Protein AF-A0A955XE64-F1 (afdb_monomer)

Foldseek 3Di:
DVVDDDPLVVLLVLLVVLCVV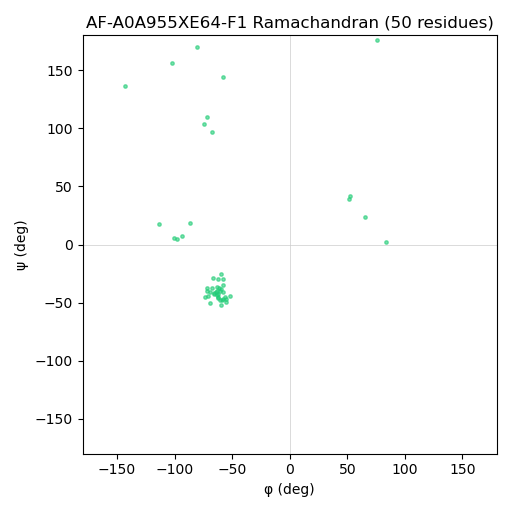VVNPQCSSCVVVVHHSVVSVVSCVVNVVDDD

pLDDT: mean 93.3, std 8.96, range [49.66, 98.0]

Mean predicted aligned error: 3.28 Å

Secondary structure (DSSP, 8-state):
-TT---HHHHHHHHHHHHHHHTTT-HHHHHHHTT--HHHHHHHHHHTT----

Nearest PDB structures (foldseek):
  1etk-assembly1_A  TM=9.351E-01  e=1.169E-02  Escherichia coli
  1fip-assembly1_B  TM=8.868E-01  e=8.523E-03  Escherichia coli
  1ety-assembly1_B  TM=8.512E-01  e=7.052E-03  Escherichia coli
  1etw-assembly1_A  TM=9.367E-01  e=2.493E-02  Escherichia coli
  4l5e-assembly1_A-2  TM=9.346E-01  e=4.401E-02  Aquifex aeolicus VF5

Structure (mmCIF, N/CA/C/O backbone):
data_AF-A0A955XE64-F1
#
_entry.id   AF-A0A955XE64-F1
#
loop_
_atom_site.group_PDB
_atom_site.id
_atom_site.type_symbol
_atom_site.label_atom_id
_atom_site.label_alt_id
_atom_site.label_comp_id
_atom_site.label_asym_id
_atom_site.label_entity_id
_atom_site.label_seq_id
_atom_site.pdbx_PDB_ins_code
_atom_site.Cartn_x
_atom_site.Cartn_y
_atom_site.Cartn_z
_atom_site.occupancy
_atom_site.B_iso_or_equiv
_atom_site.auth_seq_id
_atom_site.auth_comp_id
_atom_site.auth_asym_id
_atom_site.auth_atom_id
_atom_site.pdbx_PDB_model_num
ATOM 1 N N . PRO A 1 1 ? 4.401 -16.457 -15.816 1.00 73.25 1 PRO A N 1
ATOM 2 C CA . PRO A 1 1 ? 3.779 -16.532 -17.163 1.00 73.25 1 PRO A CA 1
ATOM 3 C C . PRO A 1 1 ? 4.852 -16.604 -18.251 1.00 73.25 1 PRO A C 1
ATOM 5 O O . PRO A 1 1 ? 5.926 -16.043 -18.062 1.00 73.25 1 PRO A O 1
ATOM 8 N N . THR A 1 2 ? 4.555 -17.265 -19.371 1.00 80.94 2 THR A N 1
ATOM 9 C CA . THR A 1 2 ? 5.462 -17.435 -20.524 1.00 80.94 2 THR A CA 1
ATOM 10 C C . THR A 1 2 ? 5.899 -16.110 -21.159 1.00 80.94 2 THR A C 1
ATOM 12 O O . THR A 1 2 ? 6.988 -16.047 -21.710 1.00 80.94 2 THR A O 1
ATOM 15 N N . ALA A 1 3 ? 5.098 -15.046 -21.023 1.00 87.12 3 ALA A N 1
ATOM 16 C CA . ALA A 1 3 ? 5.409 -13.690 -21.498 1.00 87.12 3 ALA A CA 1
ATOM 17 C C . ALA A 1 3 ? 5.917 -12.732 -20.395 1.00 87.12 3 ALA A C 1
ATOM 19 O O . ALA A 1 3 ? 6.082 -11.541 -20.640 1.00 87.12 3 ALA A O 1
ATOM 20 N N . GLY A 1 4 ? 6.140 -13.225 -19.171 1.00 90.25 4 GLY A N 1
ATOM 21 C CA . GLY A 1 4 ? 6.434 -12.378 -18.011 1.00 90.25 4 GLY A CA 1
ATOM 22 C C . GLY A 1 4 ? 5.198 -11.666 -17.446 1.00 90.25 4 GLY A C 1
ATOM 23 O O . GLY A 1 4 ? 4.078 -11.826 -17.932 1.00 90.25 4 GLY A O 1
ATOM 24 N N . VAL A 1 5 ? 5.390 -10.943 -16.346 1.00 93.19 5 VAL A N 1
ATOM 25 C CA . VAL A 1 5 ? 4.388 -10.049 -15.756 1.00 93.19 5 VAL A CA 1
ATOM 26 C C . VAL A 1 5 ? 5.109 -8.828 -15.215 1.00 93.19 5 VAL A C 1
ATOM 28 O O . VAL A 1 5 ? 6.147 -8.960 -14.567 1.00 93.19 5 VAL A O 1
ATOM 31 N N . ASP A 1 6 ? 4.549 -7.653 -15.471 1.00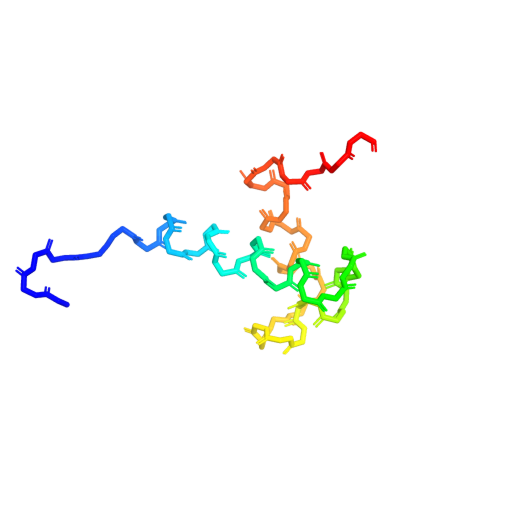 95.12 6 ASP A N 1
ATOM 32 C CA . ASP A 1 6 ? 4.966 -6.444 -14.779 1.00 95.12 6 ASP A CA 1
ATOM 33 C C . ASP A 1 6 ? 4.403 -6.490 -13.353 1.00 95.12 6 ASP A C 1
ATOM 35 O O . ASP A 1 6 ? 3.199 -6.331 -13.122 1.00 95.12 6 ASP A O 1
ATOM 39 N N . LEU A 1 7 ? 5.281 -6.791 -12.396 1.00 95.00 7 LEU A N 1
ATOM 40 C CA . LEU A 1 7 ? 4.913 -6.892 -10.988 1.00 95.00 7 LEU A CA 1
ATOM 41 C C . LEU A 1 7 ? 4.489 -5.542 -10.408 1.00 95.00 7 LEU A C 1
ATOM 43 O O . LEU A 1 7 ? 3.661 -5.521 -9.500 1.00 95.00 7 LEU A O 1
ATOM 47 N N . GLU A 1 8 ? 5.015 -4.433 -10.925 1.00 95.50 8 GLU A N 1
ATOM 48 C CA . GLU A 1 8 ? 4.675 -3.098 -10.448 1.00 95.50 8 GLU A CA 1
ATOM 49 C C . GLU A 1 8 ? 3.268 -2.697 -10.897 1.00 95.50 8 GLU A C 1
ATOM 51 O O . GLU A 1 8 ? 2.460 -2.255 -10.077 1.00 95.50 8 GLU A O 1
ATOM 56 N N . GLU A 1 9 ? 2.928 -2.933 -12.164 1.00 95.88 9 GLU A N 1
ATOM 57 C CA . GLU A 1 9 ? 1.571 -2.689 -12.662 1.00 95.88 9 GLU A CA 1
ATOM 58 C C . GLU A 1 9 ? 0.553 -3.654 -12.032 1.00 95.88 9 GLU A C 1
ATOM 60 O O . GLU A 1 9 ? -0.564 -3.253 -11.686 1.00 95.88 9 GLU A O 1
ATOM 65 N N . LEU A 1 10 ? 0.926 -4.921 -11.815 1.00 96.00 10 LEU A N 1
ATOM 66 C CA . LEU A 1 10 ? 0.082 -5.866 -11.083 1.00 96.00 10 LEU A CA 1
ATOM 67 C C . LEU A 1 10 ? -0.173 -5.382 -9.649 1.00 96.00 10 LEU A C 1
ATOM 69 O O . LEU A 1 10 ? -1.322 -5.357 -9.203 1.00 96.00 10 LEU A O 1
ATOM 73 N N . GLU A 1 11 ? 0.876 -4.965 -8.941 1.00 96.94 11 GLU A N 1
ATOM 74 C CA . GLU A 1 11 ? 0.769 -4.414 -7.591 1.00 96.94 11 GLU A CA 1
ATOM 75 C C . GLU A 1 11 ? -0.144 -3.180 -7.572 1.00 96.94 11 GLU A C 1
ATOM 77 O O . GLU A 1 11 ? -1.074 -3.117 -6.762 1.00 96.94 11 GLU A O 1
ATOM 82 N N . ARG A 1 12 ? 0.045 -2.237 -8.505 1.00 97.56 12 ARG A N 1
ATOM 83 C CA . ARG A 1 12 ? -0.799 -1.042 -8.645 1.00 97.56 12 ARG A CA 1
ATOM 84 C C . ARG A 1 12 ? -2.274 -1.406 -8.813 1.00 97.56 12 ARG A C 1
ATOM 86 O O . ARG A 1 12 ? -3.130 -0.850 -8.119 1.00 97.56 12 ARG A O 1
ATOM 93 N N . ARG A 1 13 ? -2.588 -2.360 -9.695 1.00 97.44 13 ARG A N 1
ATOM 94 C CA . ARG A 1 13 ? -3.967 -2.827 -9.929 1.00 97.44 13 ARG A CA 1
ATOM 95 C C . ARG A 1 13 ? -4.585 -3.446 -8.684 1.00 97.44 13 ARG A C 1
ATOM 97 O O . ARG A 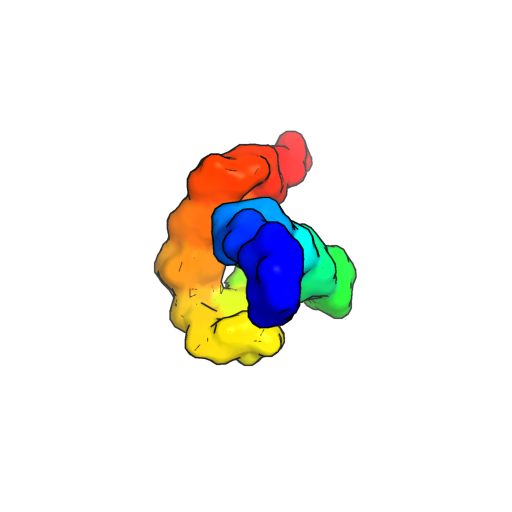1 13 ? -5.743 -3.161 -8.383 1.00 97.44 13 ARG A O 1
ATOM 104 N N . LEU A 1 14 ? -3.835 -4.264 -7.950 1.00 97.81 14 LEU A N 1
ATOM 105 C CA . LEU A 1 14 ? -4.321 -4.885 -6.716 1.00 97.81 14 LEU A CA 1
ATOM 106 C C . LEU A 1 14 ? -4.622 -3.839 -5.637 1.00 97.81 14 LEU A C 1
ATOM 108 O O . LEU A 1 14 ? -5.662 -3.921 -4.982 1.00 97.81 14 LEU A O 1
ATOM 112 N N . VAL A 1 15 ? -3.767 -2.822 -5.497 1.00 97.31 15 VAL A N 1
ATOM 113 C CA . VAL A 1 15 ? -3.969 -1.708 -4.557 1.00 97.31 15 VAL A CA 1
ATOM 114 C C . VAL A 1 15 ? -5.232 -0.918 -4.895 1.00 97.31 15 VAL A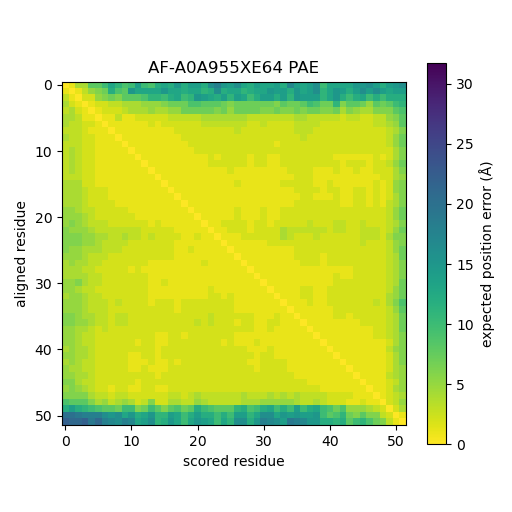 C 1
ATOM 116 O O . VAL A 1 15 ? -6.037 -0.661 -3.999 1.00 97.31 15 VAL A O 1
ATOM 119 N N . ILE A 1 16 ? -5.443 -0.576 -6.170 1.00 97.56 16 ILE A N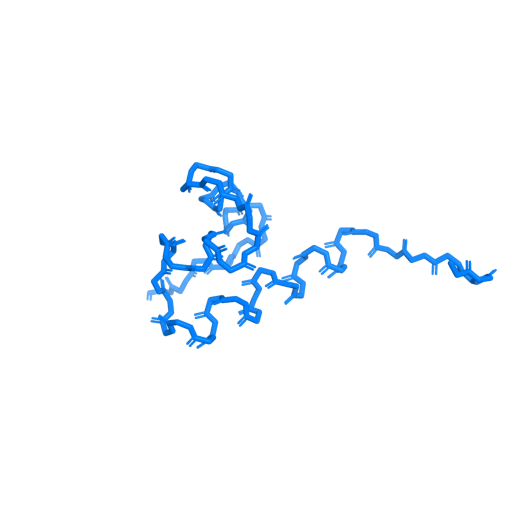 1
ATOM 120 C CA . ILE A 1 16 ? -6.651 0.129 -6.628 1.0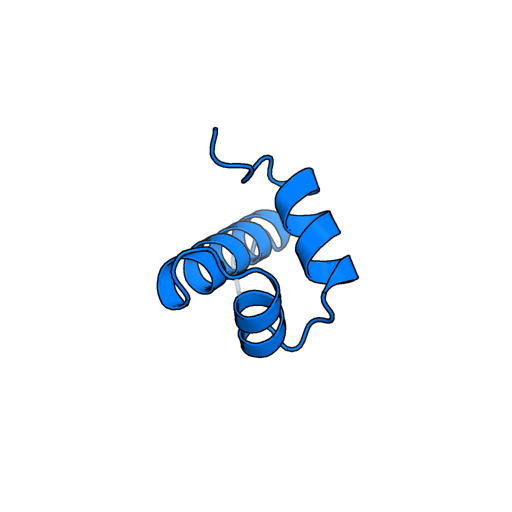0 97.56 16 ILE A CA 1
ATOM 121 C C . ILE A 1 16 ? -7.901 -0.695 -6.313 1.00 97.56 16 ILE A C 1
ATOM 123 O O . ILE A 1 16 ? -8.808 -0.212 -5.639 1.00 97.56 16 ILE A O 1
ATOM 127 N N . GLN A 1 17 ? -7.922 -1.969 -6.711 1.00 97.88 17 GLN A N 1
ATOM 128 C CA . GLN A 1 17 ? -9.087 -2.815 -6.469 1.00 97.88 17 GLN A CA 1
ATOM 129 C C . GLN A 1 17 ? -9.374 -3.017 -4.974 1.00 97.88 17 GLN A C 1
ATOM 131 O O . GLN A 1 17 ? -10.534 -3.107 -4.572 1.00 97.88 17 GLN A O 1
ATOM 136 N N . ALA A 1 18 ? -8.338 -3.121 -4.137 1.00 97.81 18 ALA A N 1
ATOM 137 C CA . ALA A 1 18 ? -8.509 -3.237 -2.694 1.00 97.81 18 ALA A CA 1
ATOM 138 C C . ALA A 1 18 ? -9.123 -1.964 -2.101 1.00 97.81 18 ALA A C 1
ATOM 140 O O . ALA A 1 18 ? -10.030 -2.071 -1.279 1.00 97.81 18 ALA A O 1
ATOM 141 N N . LEU A 1 19 ? -8.673 -0.779 -2.537 1.00 96.56 19 LEU A N 1
ATOM 142 C CA . LEU A 1 19 ? -9.249 0.506 -2.131 1.00 96.56 19 LEU A CA 1
ATOM 143 C C . LEU A 1 19 ? -10.710 0.634 -2.563 1.00 96.56 19 LEU A C 1
ATOM 145 O O . LEU A 1 19 ? -11.539 1.023 -1.741 1.00 96.56 19 LEU A O 1
ATOM 149 N N . ASP A 1 20 ? -11.038 0.276 -3.803 1.00 96.94 20 ASP A N 1
ATOM 150 C CA . ASP A 1 20 ? -12.404 0.379 -4.323 1.00 96.94 20 ASP A CA 1
ATOM 151 C C . ASP A 1 20 ? -13.374 -0.534 -3.563 1.00 96.94 20 ASP A C 1
ATOM 153 O O . ASP A 1 20 ? -14.443 -0.087 -3.138 1.00 96.94 20 ASP A O 1
ATOM 157 N N . ARG A 1 21 ? -12.973 -1.784 -3.284 1.00 97.38 21 ARG A N 1
ATOM 158 C CA . ARG A 1 21 ? -13.787 -2.756 -2.526 1.00 97.38 21 ARG A CA 1
ATOM 159 C C . ARG A 1 21 ? -14.185 -2.267 -1.134 1.00 97.38 21 ARG A C 1
ATOM 161 O O . ARG A 1 21 ? -15.242 -2.642 -0.637 1.00 97.38 21 ARG A O 1
ATOM 168 N N . VAL A 1 22 ? -13.358 -1.431 -0.511 1.00 96.56 22 VAL A N 1
ATOM 169 C CA . VAL A 1 22 ? -13.563 -0.929 0.861 1.00 96.56 22 VAL A CA 1
ATOM 170 C C . VAL A 1 22 ? -13.825 0.576 0.902 1.00 96.56 22 VAL A C 1
ATOM 172 O O . VAL A 1 22 ? -13.673 1.210 1.949 1.00 96.56 22 VAL A O 1
ATOM 175 N N . ARG A 1 23 ? -14.200 1.167 -0.241 1.00 94.88 23 ARG A N 1
ATOM 176 C CA . ARG A 1 23 ? -14.544 2.593 -0.382 1.00 94.88 23 ARG A CA 1
ATOM 177 C C . ARG A 1 23 ? -13.459 3.532 0.166 1.00 94.88 23 ARG A C 1
ATOM 179 O O . ARG A 1 23 ? -13.748 4.514 0.843 1.00 94.88 23 ARG A O 1
ATOM 186 N N . GLY A 1 24 ? -12.195 3.215 -0.104 1.00 91.56 24 GLY A N 1
ATOM 187 C CA . GLY A 1 24 ? -11.038 4.029 0.274 1.00 91.56 24 GLY A CA 1
ATOM 188 C C . GLY A 1 24 ? -10.526 3.823 1.705 1.00 91.56 24 GLY A C 1
ATOM 189 O O . GLY A 1 24 ? -9.545 4.462 2.092 1.00 91.56 24 GLY A O 1
ATOM 190 N N . ASN A 1 25 ? -11.116 2.918 2.495 1.00 94.25 25 ASN A N 1
ATOM 191 C CA . ASN A 1 25 ? -10.599 2.570 3.820 1.00 94.25 25 ASN A CA 1
ATOM 192 C C . ASN A 1 25 ? -9.247 1.836 3.727 1.00 94.25 25 ASN A C 1
ATOM 194 O O . ASN A 1 25 ? -9.175 0.617 3.575 1.00 94.25 25 ASN A O 1
ATOM 198 N N . ARG A 1 26 ? -8.151 2.584 3.879 1.00 94.25 26 ARG A N 1
ATOM 199 C CA . ARG A 1 26 ? -6.776 2.073 3.738 1.00 94.25 26 ARG A CA 1
ATOM 200 C C . ARG A 1 26 ? -6.455 0.920 4.692 1.00 94.25 26 ARG A C 1
ATOM 202 O O . ARG A 1 26 ? -5.735 0.008 4.304 1.00 94.25 26 ARG A O 1
ATOM 209 N N . THR A 1 27 ? -6.996 0.918 5.911 1.00 96.56 27 THR A N 1
ATOM 210 C CA . THR A 1 27 ? -6.763 -0.168 6.879 1.00 96.56 27 THR A CA 1
ATOM 211 C C . THR A 1 27 ? -7.446 -1.460 6.437 1.00 96.56 27 THR A C 1
ATOM 213 O O . THR A 1 27 ? -6.859 -2.532 6.550 1.00 96.56 27 THR A O 1
ATOM 216 N N . GLN A 1 28 ? -8.672 -1.381 5.914 1.00 97.38 28 GLN A N 1
ATOM 217 C CA . GLN A 1 28 ? -9.363 -2.558 5.382 1.00 97.38 28 GLN A CA 1
ATOM 218 C C . GLN A 1 28 ? -8.754 -3.028 4.053 1.00 97.38 28 GLN A C 1
ATOM 220 O O . GLN A 1 28 ? -8.597 -4.228 3.858 1.00 97.38 28 GLN A O 1
ATOM 225 N N . ALA A 1 29 ? -8.328 -2.110 3.183 1.00 97.50 29 ALA A N 1
ATOM 226 C CA . ALA A 1 29 ? -7.654 -2.450 1.930 1.00 97.50 29 ALA A CA 1
ATOM 227 C C . ALA A 1 29 ? -6.323 -3.174 2.186 1.00 97.50 29 ALA A C 1
ATOM 229 O O . ALA A 1 29 ? -6.026 -4.166 1.528 1.00 97.50 29 ALA A O 1
ATOM 230 N N . ALA A 1 30 ? -5.561 -2.731 3.193 1.00 97.81 30 ALA A N 1
ATOM 231 C CA . ALA A 1 30 ? -4.347 -3.413 3.633 1.00 97.81 30 ALA A CA 1
ATOM 232 C C . ALA A 1 30 ? -4.638 -4.863 4.052 1.00 97.81 30 ALA A C 1
ATOM 234 O O . ALA A 1 30 ? -3.979 -5.783 3.575 1.00 97.81 30 ALA A O 1
ATOM 235 N N . LYS A 1 31 ? -5.691 -5.077 4.857 1.00 98.00 31 LYS A N 1
ATOM 236 C CA . LYS A 1 31 ? -6.129 -6.419 5.276 1.00 98.00 31 LYS A CA 1
ATOM 237 C C . LYS A 1 31 ? -6.475 -7.321 4.087 1.00 98.00 31 LYS A C 1
ATOM 239 O O . LYS A 1 31 ? -6.092 -8.484 4.106 1.00 98.00 31 LYS A O 1
ATOM 244 N N . LEU A 1 32 ? -7.143 -6.796 3.053 1.00 97.94 32 LEU A N 1
ATOM 245 C CA . LEU A 1 32 ? -7.472 -7.567 1.842 1.00 97.94 32 LEU A CA 1
ATOM 246 C C . LEU A 1 32 ? -6.234 -8.059 1.084 1.00 97.94 32 LEU A C 1
ATOM 248 O O . LEU A 1 32 ? -6.294 -9.097 0.435 1.00 97.94 32 LEU A O 1
ATOM 252 N N . LEU A 1 33 ? -5.127 -7.321 1.162 1.00 97.38 33 LEU A N 1
ATOM 253 C CA . LEU A 1 33 ? -3.870 -7.660 0.494 1.00 97.38 33 LEU A CA 1
ATOM 254 C C . LEU A 1 33 ? -2.864 -8.360 1.422 1.00 97.38 33 LEU A C 1
ATOM 256 O O . LEU A 1 33 ? -1.730 -8.591 1.015 1.00 97.38 33 LEU A O 1
ATOM 260 N N . GLY A 1 34 ? -3.245 -8.674 2.666 1.00 97.88 34 GLY A N 1
ATOM 261 C CA . GLY A 1 34 ? -2.327 -9.248 3.657 1.00 97.88 34 GLY A CA 1
ATOM 262 C C . GLY A 1 34 ? -1.201 -8.293 4.076 1.00 97.88 34 GLY A C 1
ATOM 263 O O . GLY A 1 34 ? -0.140 -8.735 4.508 1.00 97.88 34 GLY A O 1
ATOM 264 N N . LEU A 1 35 ? -1.417 -6.985 3.930 1.00 97.38 35 LEU A N 1
ATOM 265 C CA . LEU A 1 35 ? -0.461 -5.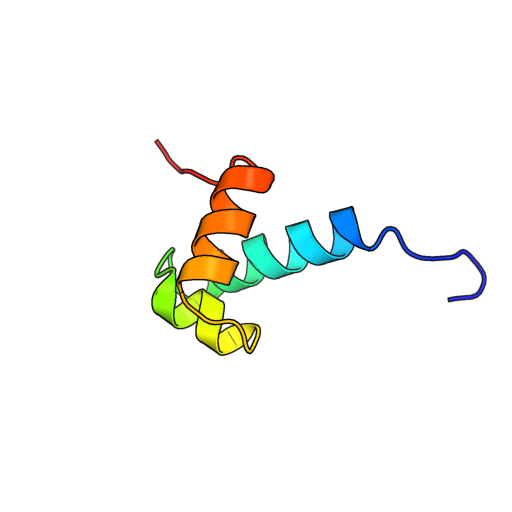932 4.252 1.00 97.38 35 LEU A CA 1
ATOM 266 C C . LEU A 1 35 ? -0.811 -5.260 5.580 1.00 97.38 35 LEU A C 1
ATOM 268 O O . LEU A 1 35 ? -1.970 -5.195 5.999 1.00 97.38 35 LEU A O 1
ATOM 272 N N . ASN A 1 36 ? 0.193 -4.662 6.212 1.00 97.38 36 ASN A N 1
ATOM 273 C CA . ASN A 1 36 ? -0.035 -3.715 7.294 1.00 97.38 36 ASN A CA 1
ATOM 274 C C . ASN A 1 36 ? -0.399 -2.315 6.749 1.00 97.38 36 ASN A C 1
ATOM 276 O O . ASN A 1 36 ? -0.298 -2.014 5.555 1.00 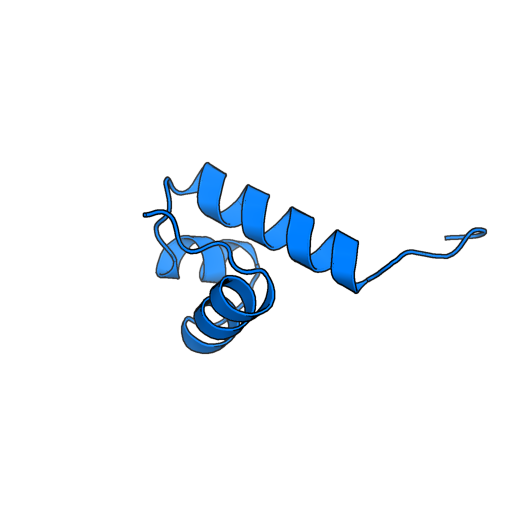97.38 36 ASN A O 1
ATOM 280 N N . ARG A 1 37 ? -0.836 -1.427 7.648 1.00 95.31 37 ARG A N 1
ATOM 281 C CA . ARG A 1 37 ? -1.274 -0.070 7.287 1.00 95.31 37 ARG A CA 1
ATOM 282 C C . ARG A 1 37 ? -0.158 0.768 6.653 1.00 95.31 37 ARG A C 1
ATOM 284 O O . ARG A 1 37 ? -0.446 1.543 5.743 1.00 95.31 37 ARG A O 1
ATOM 291 N N . ASP A 1 38 ? 1.083 0.635 7.114 1.00 96.81 38 ASP A N 1
ATOM 292 C CA . ASP A 1 38 ? 2.217 1.420 6.609 1.00 96.81 38 ASP A CA 1
ATOM 293 C C . ASP A 1 38 ? 2.633 0.975 5.203 1.00 96.81 38 ASP A C 1
ATOM 295 O O . ASP A 1 38 ? 2.848 1.812 4.329 1.00 96.81 38 ASP A O 1
ATOM 299 N N . GLN A 1 39 ? 2.632 -0.334 4.945 1.00 97.44 39 GLN A N 1
ATOM 300 C CA . GLN A 1 39 ? 2.831 -0.928 3.622 1.00 97.44 39 GLN A CA 1
ATOM 301 C C . GLN A 1 39 ? 1.764 -0.473 2.623 1.00 97.44 39 GLN A C 1
ATOM 303 O O . GLN A 1 39 ? 2.074 -0.240 1.452 1.00 97.44 39 GLN A O 1
ATOM 308 N N . MET A 1 40 ? 0.514 -0.339 3.074 1.00 96.94 40 MET A N 1
ATOM 309 C CA . MET A 1 40 ? -0.563 0.206 2.253 1.00 96.94 40 MET A CA 1
ATOM 310 C C . MET A 1 40 ? -0.387 1.708 2.020 1.00 96.94 40 MET A C 1
ATOM 312 O O . MET A 1 40 ? -0.529 2.165 0.889 1.00 96.94 40 MET A O 1
ATOM 316 N N . ARG A 1 41 ? -0.039 2.484 3.058 1.00 95.38 41 ARG A N 1
ATOM 317 C CA . ARG A 1 41 ? 0.243 3.924 2.926 1.00 95.38 41 ARG A CA 1
ATOM 318 C C . ARG A 1 41 ? 1.331 4.171 1.883 1.00 95.38 41 ARG A C 1
ATOM 320 O O . ARG A 1 41 ? 1.105 4.967 0.977 1.00 95.38 41 ARG A O 1
ATOM 327 N N . TYR A 1 42 ? 2.446 3.450 1.982 1.00 96.69 42 TYR A N 1
ATOM 328 C CA . TYR A 1 42 ? 3.555 3.551 1.039 1.00 96.69 42 TYR A CA 1
ATOM 329 C C . TYR A 1 42 ? 3.108 3.283 -0.401 1.00 96.69 42 TYR A C 1
ATOM 331 O O . TYR A 1 42 ? 3.437 4.051 -1.292 1.00 96.69 42 TYR A O 1
ATOM 339 N N . ARG A 1 43 ? 2.298 2.245 -0.641 1.00 96.00 43 ARG A N 1
ATOM 340 C CA . ARG A 1 43 ? 1.785 1.933 -1.986 1.00 96.00 43 ARG A CA 1
ATOM 341 C C . ARG A 1 43 ? 0.852 3.007 -2.533 1.00 96.00 43 ARG A C 1
ATOM 343 O O . ARG A 1 43 ? 0.948 3.363 -3.701 1.00 96.00 43 ARG A O 1
ATOM 350 N N . VAL A 1 44 ? -0.034 3.549 -1.696 1.00 95.00 44 VAL A N 1
ATOM 351 C CA . VAL A 1 44 ? -0.917 4.660 -2.094 1.00 95.00 44 VAL A CA 1
ATOM 352 C C . VAL A 1 44 ? -0.099 5.884 -2.507 1.00 95.00 44 VAL A C 1
ATOM 354 O O . VAL A 1 44 ? -0.449 6.542 -3.481 1.00 95.00 44 VAL A O 1
ATOM 357 N N . GLU A 1 45 ? 0.982 6.182 -1.786 1.00 95.62 45 GLU A N 1
ATOM 358 C CA . GLU A 1 45 ? 1.906 7.274 -2.113 1.00 95.62 45 GLU A CA 1
ATOM 359 C C . GLU A 1 45 ? 2.714 6.977 -3.376 1.00 95.62 45 GLU A C 1
ATOM 361 O O . GLU A 1 45 ? 2.694 7.781 -4.302 1.00 95.62 45 GLU A O 1
ATOM 366 N N . LYS A 1 46 ? 3.332 5.793 -3.456 1.00 95.81 46 LYS A N 1
ATOM 367 C CA . LYS A 1 46 ? 4.113 5.316 -4.605 1.00 95.81 46 LYS A CA 1
ATOM 368 C C . LYS A 1 46 ? 3.331 5.427 -5.915 1.00 95.81 46 LYS A C 1
ATOM 370 O O . LYS A 1 46 ? 3.869 5.876 -6.919 1.00 95.81 46 LYS A O 1
ATOM 375 N N . PHE A 1 47 ? 2.057 5.038 -5.903 1.00 95.81 47 PHE A N 1
ATOM 376 C CA . PHE A 1 47 ? 1.200 5.041 -7.090 1.00 95.81 47 PHE A CA 1
ATOM 377 C C . PHE A 1 47 ? 0.371 6.319 -7.258 1.00 95.81 47 PHE A C 1
ATOM 379 O O . PHE A 1 47 ? -0.495 6.360 -8.133 1.00 95.81 47 PHE A O 1
ATOM 386 N N . ASN A 1 48 ? 0.603 7.345 -6.431 1.00 94.19 48 ASN A N 1
ATOM 387 C CA . ASN A 1 48 ? -0.138 8.609 -6.444 1.00 94.19 48 ASN A CA 1
ATOM 388 C C . ASN A 1 48 ? -1.669 8.423 -6.392 1.00 94.19 48 ASN A C 1
ATOM 390 O O . ASN A 1 48 ? -2.427 9.149 -7.026 1.00 94.19 48 ASN A O 1
ATOM 394 N N . LEU A 1 49 ? -2.146 7.456 -5.602 1.00 90.00 49 LEU A N 1
ATOM 395 C CA . LEU A 1 49 ? -3.571 7.117 -5.458 1.00 90.00 49 LEU A CA 1
ATOM 396 C C . LEU A 1 49 ? -4.284 7.968 -4.396 1.00 90.00 49 LEU A C 1
ATOM 398 O O . LEU A 1 49 ? -5.333 7.586 -3.868 1.00 90.00 49 LEU A O 1
ATOM 402 N N . ARG A 1 50 ? -3.707 9.113 -4.024 1.00 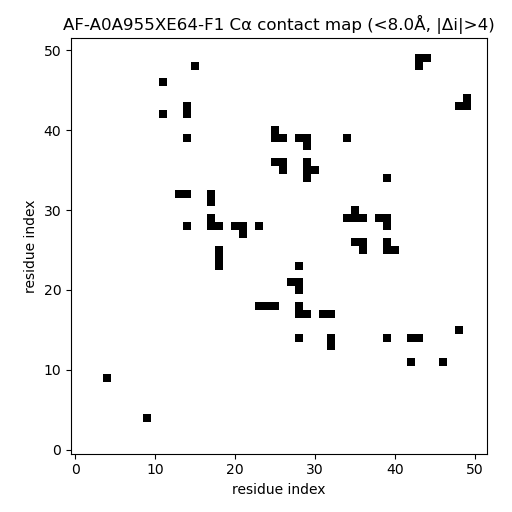77.56 50 ARG A N 1
ATOM 403 C CA . ARG A 1 50 ? -4.358 10.064 -3.124 1.00 77.56 50 ARG A CA 1
ATOM 404 C C . ARG A 1 50 ? -5.495 10.726 -3.909 1.00 77.56 50 ARG A C 1
ATOM 406 O O . ARG A 1 50 ? -5.234 11.481 -4.838 1.00 77.56 50 ARG A O 1
ATOM 413 N N . ARG A 1 51 ? -6.752 10.413 -3.563 1.00 63.16 51 ARG A N 1
ATOM 414 C CA . ARG A 1 51 ? -7.893 11.232 -4.006 1.00 63.16 51 ARG A CA 1
ATOM 415 C C . ARG A 1 51 ? -7.686 12.678 -3.516 1.00 63.16 51 ARG A C 1
ATOM 417 O O . ARG A 1 51 ? -7.124 12.822 -2.424 1.00 63.16 51 ARG A O 1
ATOM 424 N N . PRO A 1 52 ? -8.097 13.694 -4.297 1.00 49.66 52 PRO A N 1
ATOM 425 C CA . PRO A 1 52 ? -8.225 15.056 -3.788 1.00 49.66 52 PRO A CA 1
ATOM 426 C C . PRO A 1 52 ? -9.187 15.111 -2.594 1.00 49.66 52 PRO A C 1
ATOM 428 O O . PRO A 1 52 ? -10.079 14.230 -2.507 1.00 49.66 52 PRO A O 1
#

Sequence (52 aa):
PTAGVDLEELERRLVIQALDRVRGNRTQAAKLLGLNRDQMRYRVEKFNLRRP

Solvent-accessible surface area (backbone atoms only — not comparable to full-atom values): 3106 Å² total; per-residue (Å²): 108,99,86,59,77,64,63,66,62,50,49,52,51,52,53,50,54,29,25,60,79,49,76,62,38,54,63,59,19,11,54,75,71,78,41,52,55,67,64,36,50,50,49,36,59,76,68,64,64,69,75,133

Radius of gyration: 11.39 Å; Cα contacts (8 Å, |Δi|>4): 39; chains: 1; bounding box: 21×32×29 Å